Protein AF-A0A7R9YXQ3-F1 (afdb_monomer)

Foldseek 3Di:
DLVVVCVVVPPPFDKDKDFQDFDVVVPGDTDIWIATPVPRTPLLVCLLQVNDDQDPPDPGDGPCSVSSVVS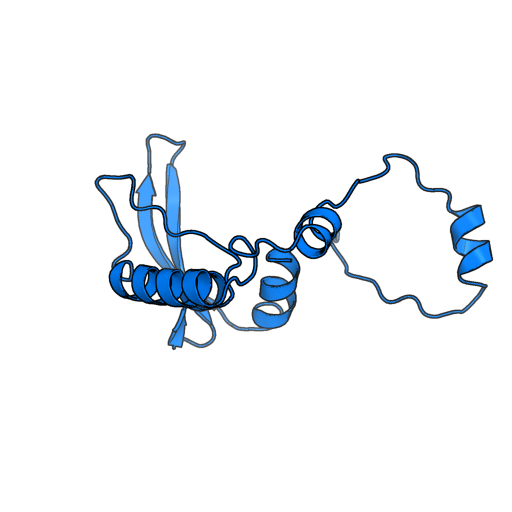NVNCLVVCGDVNPPDPVSVVVVDDDDDPDDDPVVVCVVQDPPHDDDDDDPDDD

pLDDT: mean 78.73, std 8.7, range [44.72, 88.75]

Secondary structure (DSSP, 8-state):
-HHHHHHHHHTTS-EEEEEEEEEGGGTSEEEEEEEETTTEEHHHHHHHTTS------SS---TTHHHHHHHHHHHHHTT-GGG---HHHHHHH-----S---HHHHHHHH-TT-----------

Mean predicted aligned error: 10.24 Å

Organism: NCBI:txid1486919

Nearest PDB structures (foldseek):
  4qmg-assembly1_A  TM=8.282E-01  e=3.521E-06  Homo sapiens
  9c11-assembly1_A  TM=8.367E-01  e=1.315E-03  Staphylococcus aureus
  5c6a-assembly1_A  TM=8.325E-01  e=6.356E-03  Staphylococcus aureus
  4rkb-assembly1_A  TM=8.323E-01  e=8.710E-03  Staphylococcus aureus
  5ekl-assembly1_A  TM=8.252E-01  e=1.121E-02  Staphylococcus aureus

Radius of gyration: 19.03 Å; Cα contacts (8 Å, |Δi|>4): 123; chains: 1; bounding box: 37×31×53 Å

Sequence (124 aa):
GNREFLRKKCIGQTAVFKIDYVVEAIGNREFGSVFLGDKDNVALAVVAAGWAKVRVSGSQQSPYIDDLKKAEEAATAAGRGVWTKDEAAIASAVREGSDYFDASAFLASVGKGASVPAVVEGCM

InterPro domains:
  IPR016071 Staphylococcal nuclease (SNase-like), OB-fold [PF00565] (3-84)
  IPR035437 SNase-like, OB-fold superfamily [G3DSA:2.40.50.90] (2-96)
  IPR035437 SNase-like, OB-fold superfamily [SSF50199] (3-86)

Solvent-accessible surface area (backbone atoms only — not comparable to full-atom values): 7861 Å² total; per-residue (Å²): 107,57,69,58,55,48,50,72,68,48,64,96,53,63,70,44,74,44,80,68,51,68,43,60,95,74,73,60,44,74,40,60,52,43,20,43,77,82,70,46,47,49,64,47,56,39,18,43,57,10,59,48,81,88,80,83,85,63,98,72,77,60,95,57,51,69,62,38,49,56,27,36,52,54,10,48,77,67,34,26,62,82,45,44,85,50,66,67,64,55,56,71,66,59,78,83,80,68,95,70,80,64,68,66,63,49,47,67,73,61,43,90,91,57,89,77,96,81,81,90,87,79,86,134

Structure (mmCIF, N/CA/C/O backbone):
data_AF-A0A7R9YXQ3-F1
#
_entry.id   AF-A0A7R9YXQ3-F1
#
loop_
_atom_site.group_PDB
_atom_site.id
_atom_site.type_symbol
_atom_site.label_atom_id
_atom_site.label_alt_id
_atom_site.label_comp_id
_atom_site.label_asym_id
_atom_site.label_entity_id
_atom_site.label_seq_id
_atom_site.pdbx_PDB_ins_code
_atom_site.Cartn_x
_atom_site.Cartn_y
_atom_site.Cartn_z
_atom_site.occupancy
_atom_site.B_iso_or_equiv
_atom_site.auth_seq_id
_atom_site.auth_comp_id
_atom_site.auth_asym_id
_atom_site.auth_atom_id
_atom_site.pdbx_PDB_model_num
ATOM 1 N N . GLY A 1 1 ? 6.508 -0.575 -6.915 1.00 64.81 1 GLY A N 1
ATOM 2 C CA . GLY A 1 1 ? 5.854 0.675 -6.475 1.00 64.81 1 GLY A CA 1
ATOM 3 C C . GLY A 1 1 ? 4.410 0.411 -6.087 1.00 64.81 1 GLY A C 1
ATOM 4 O O . GLY A 1 1 ? 3.821 -0.528 -6.617 1.00 64.81 1 GLY A O 1
ATOM 5 N N . ASN A 1 2 ? 3.836 1.228 -5.196 1.00 71.81 2 ASN A N 1
ATOM 6 C CA . ASN A 1 2 ? 2.476 1.046 -4.657 1.00 71.81 2 ASN A CA 1
ATOM 7 C C . ASN A 1 2 ? 1.388 0.943 -5.751 1.00 71.81 2 ASN A C 1
ATOM 9 O O . ASN A 1 2 ? 0.539 0.056 -5.693 1.00 71.81 2 ASN A O 1
ATOM 13 N N . ARG A 1 3 ? 1.467 1.782 -6.795 1.00 76.19 3 ARG A N 1
ATOM 14 C CA . ARG A 1 3 ? 0.530 1.826 -7.926 1.00 76.19 3 ARG A CA 1
ATOM 15 C C . ARG A 1 3 ? 0.487 0.505 -8.674 1.00 76.19 3 ARG A C 1
ATOM 17 O O . ARG A 1 3 ? -0.579 0.016 -9.014 1.00 76.19 3 ARG A O 1
ATOM 24 N N . GLU A 1 4 ? 1.647 -0.094 -8.912 1.00 77.31 4 GLU A N 1
ATOM 25 C CA . GLU A 1 4 ? 1.739 -1.332 -9.678 1.00 77.31 4 GLU A CA 1
ATOM 26 C C . GLU A 1 4 ? 1.322 -2.560 -8.866 1.00 77.31 4 GLU A C 1
ATOM 28 O O . GLU A 1 4 ? 0.732 -3.486 -9.419 1.00 77.31 4 GLU A O 1
ATOM 33 N N . PHE A 1 5 ? 1.562 -2.541 -7.552 1.00 76.81 5 PHE A N 1
ATOM 34 C CA . PHE A 1 5 ? 1.037 -3.556 -6.642 1.00 76.81 5 PHE A CA 1
ATOM 35 C C . PHE A 1 5 ? -0.498 -3.569 -6.659 1.00 76.81 5 PHE A C 1
ATOM 37 O O . PHE A 1 5 ? -1.102 -4.619 -6.873 1.00 76.81 5 PHE A O 1
ATOM 44 N N . LEU A 1 6 ? -1.124 -2.394 -6.533 1.00 77.12 6 LEU A N 1
ATOM 45 C CA . LEU A 1 6 ? -2.578 -2.257 -6.634 1.00 77.12 6 LEU A CA 1
ATOM 46 C C . LEU A 1 6 ? -3.090 -2.600 -8.035 1.00 77.12 6 LEU A C 1
ATOM 48 O O . LEU A 1 6 ? -4.077 -3.314 -8.155 1.00 77.12 6 LEU A O 1
ATOM 52 N N . ARG A 1 7 ? -2.394 -2.177 -9.097 1.00 79.50 7 ARG A N 1
ATOM 53 C CA . ARG A 1 7 ? -2.758 -2.501 -10.484 1.00 79.50 7 ARG A CA 1
ATOM 54 C C . ARG A 1 7 ? -2.854 -4.009 -10.704 1.00 79.50 7 ARG A C 1
ATOM 56 O O . ARG A 1 7 ? -3.846 -4.485 -11.238 1.00 79.50 7 ARG A O 1
ATOM 63 N N . LYS A 1 8 ? -1.836 -4.763 -10.278 1.00 79.19 8 LYS A N 1
ATOM 64 C CA . LYS A 1 8 ? -1.799 -6.225 -10.441 1.00 79.19 8 LYS A CA 1
ATOM 65 C C . LYS A 1 8 ? -2.838 -6.940 -9.579 1.00 79.19 8 LYS A C 1
ATOM 67 O O . LYS A 1 8 ? -3.300 -8.004 -9.970 1.00 79.19 8 LYS A O 1
ATOM 72 N N . LYS A 1 9 ? -3.172 -6.386 -8.411 1.00 75.12 9 LYS A N 1
ATOM 73 C CA . LYS A 1 9 ? -4.059 -7.042 -7.445 1.00 75.12 9 LYS A CA 1
ATOM 74 C C . LYS A 1 9 ? -5.540 -6.708 -7.654 1.00 75.12 9 LYS A C 1
ATOM 76 O O . LYS A 1 9 ? -6.375 -7.585 -7.456 1.00 75.12 9 LYS A O 1
ATOM 81 N N . CYS A 1 10 ? -5.853 -5.474 -8.048 1.00 78.25 10 CYS A N 1
ATOM 82 C CA . CYS A 1 10 ? -7.219 -4.950 -8.091 1.00 78.25 10 CYS A CA 1
ATOM 83 C C . CYS A 1 10 ? -7.825 -4.889 -9.502 1.00 78.25 10 CYS A C 1
ATOM 85 O O . CYS A 1 10 ? -9.046 -4.922 -9.621 1.00 78.25 10 CYS A O 1
ATOM 87 N N . ILE A 1 11 ? -7.027 -4.783 -10.576 1.00 82.25 11 ILE A N 1
ATOM 88 C CA . ILE A 1 11 ? -7.601 -4.724 -11.931 1.00 82.25 11 ILE A CA 1
ATOM 89 C C . ILE A 1 11 ? -8.259 -6.060 -12.275 1.00 82.25 11 ILE A C 1
ATOM 91 O O . ILE A 1 11 ? -7.636 -7.113 -12.167 1.00 82.25 11 ILE A O 1
ATOM 95 N N . GLY A 1 12 ? -9.516 -5.992 -12.719 1.00 79.25 12 GLY A N 1
ATOM 96 C CA . GLY A 1 12 ? -10.315 -7.159 -13.094 1.00 79.25 12 GLY A CA 1
ATOM 97 C C . GLY A 1 12 ? -10.958 -7.893 -11.915 1.00 79.25 12 GLY A C 1
ATOM 98 O O . GLY A 1 12 ? -11.580 -8.927 -12.134 1.00 79.25 12 GLY A O 1
ATOM 99 N N . GLN A 1 13 ? -10.831 -7.378 -10.687 1.00 80.50 13 GLN A N 1
ATOM 100 C CA . GLN A 1 13 ? -11.432 -7.975 -9.494 1.00 80.50 13 GLN A CA 1
ATOM 101 C C . GLN A 1 13 ? -12.629 -7.165 -8.996 1.00 80.50 13 GLN A C 1
ATOM 103 O O . GLN A 1 13 ? -12.610 -5.934 -9.010 1.00 80.50 13 GLN A O 1
ATOM 108 N N . THR A 1 14 ? -13.654 -7.861 -8.506 1.00 81.69 14 THR A N 1
ATOM 109 C CA . THR A 1 14 ? -14.795 -7.226 -7.839 1.00 81.69 14 THR A CA 1
ATOM 110 C C . THR A 1 14 ? -14.357 -6.685 -6.481 1.00 81.69 14 THR A C 1
ATOM 112 O O . THR A 1 14 ? -13.844 -7.429 -5.639 1.00 81.69 14 THR A O 1
ATOM 115 N N . ALA A 1 15 ? -14.572 -5.387 -6.273 1.00 84.06 15 ALA A N 1
ATOM 116 C CA . ALA A 1 15 ? -14.288 -4.707 -5.021 1.00 84.06 15 ALA A CA 1
ATOM 117 C C . ALA A 1 15 ? -15.589 -4.279 -4.334 1.00 84.06 15 ALA A C 1
ATOM 119 O O . ALA A 1 15 ? -16.492 -3.740 -4.972 1.00 84.06 15 ALA A O 1
ATOM 120 N N . VAL A 1 16 ? -15.647 -4.483 -3.023 1.00 86.12 16 VAL A N 1
ATOM 121 C CA . VAL A 1 16 ? -16.689 -3.976 -2.131 1.00 86.12 16 VAL A CA 1
ATOM 122 C C . VAL A 1 16 ? -16.052 -2.921 -1.247 1.00 86.12 16 VAL A C 1
ATOM 124 O O . VAL A 1 16 ? -14.972 -3.134 -0.702 1.00 86.12 16 VAL A O 1
ATOM 127 N N . PHE A 1 17 ? -16.692 -1.770 -1.100 1.00 85.69 17 PHE A N 1
ATOM 128 C CA . PHE A 1 17 ? -16.181 -0.699 -0.256 1.00 85.69 17 PHE A CA 1
ATOM 129 C C . PHE A 1 17 ? -17.222 -0.274 0.767 1.00 85.69 17 PHE A C 1
ATOM 131 O O . PHE A 1 17 ? -18.428 -0.386 0.549 1.00 85.69 17 PHE A O 1
ATOM 138 N N . LYS A 1 18 ? -16.734 0.225 1.896 1.00 84.81 18 LYS A N 1
ATOM 139 C CA . LYS A 1 18 ? -17.546 0.800 2.959 1.00 84.81 18 LYS A CA 1
ATOM 140 C C . LYS A 1 18 ? -16.949 2.137 3.356 1.00 84.81 18 LYS A C 1
ATOM 142 O O . LYS A 1 18 ? -15.757 2.210 3.638 1.00 84.81 18 LYS A O 1
ATOM 147 N N . ILE A 1 19 ? -17.780 3.171 3.399 1.00 85.38 19 ILE A N 1
ATOM 148 C CA . ILE A 1 19 ? -17.384 4.476 3.928 1.00 85.38 19 ILE A CA 1
ATOM 149 C C . ILE A 1 19 ? -17.331 4.357 5.452 1.00 85.38 19 ILE A C 1
ATOM 151 O O . ILE A 1 19 ? -18.319 3.981 6.085 1.00 85.38 19 ILE A O 1
ATOM 155 N N . ASP A 1 20 ? -16.162 4.633 6.020 1.00 81.56 20 ASP A N 1
ATOM 156 C CA . ASP A 1 20 ? -15.926 4.607 7.461 1.00 81.56 20 ASP A CA 1
ATOM 157 C C . ASP A 1 20 ? -16.246 5.976 8.070 1.00 81.56 20 ASP A C 1
ATOM 159 O O . ASP A 1 20 ? -16.891 6.051 9.113 1.00 81.56 20 ASP A O 1
ATOM 163 N N . TYR A 1 21 ? -15.818 7.061 7.415 1.00 80.19 21 TYR A N 1
ATOM 164 C CA . TYR A 1 21 ? -16.109 8.425 7.845 1.00 80.19 21 TYR A CA 1
ATOM 165 C C . TYR A 1 21 ? -15.888 9.454 6.730 1.00 80.19 21 TYR A C 1
ATOM 167 O O . TYR A 1 21 ? -15.171 9.212 5.758 1.00 80.19 21 TYR A O 1
ATOM 175 N N . VAL A 1 22 ? -16.486 10.634 6.889 1.00 80.56 22 VAL A N 1
ATOM 176 C CA . VAL A 1 22 ? -16.341 11.763 5.963 1.00 80.56 22 VAL A CA 1
ATOM 177 C C . VAL A 1 22 ? -15.668 12.909 6.697 1.00 80.56 22 VAL A C 1
ATOM 179 O O . VAL A 1 22 ? -16.079 13.289 7.791 1.00 80.56 22 VAL A O 1
ATOM 182 N N . VAL A 1 23 ? -14.622 13.468 6.093 1.00 79.19 23 VAL A N 1
ATOM 183 C CA . VAL A 1 23 ? -13.930 14.635 6.644 1.00 79.19 23 VAL A CA 1
ATOM 184 C C . VAL A 1 23 ? -14.378 15.871 5.878 1.00 79.19 23 VAL A C 1
ATOM 186 O O . VAL A 1 23 ? -13.831 16.209 4.825 1.00 79.19 23 VAL A O 1
ATOM 189 N N . GLU A 1 24 ? -15.371 16.565 6.430 1.00 78.19 24 GLU A N 1
ATOM 190 C CA . GLU A 1 24 ? -15.929 17.785 5.831 1.00 78.19 24 GLU A CA 1
ATOM 191 C C . GLU A 1 24 ? -14.891 18.913 5.754 1.00 78.19 24 GLU A C 1
ATOM 193 O O . GLU A 1 24 ? -14.802 19.624 4.754 1.00 78.19 24 GLU A O 1
ATOM 198 N N . ALA A 1 25 ? -14.008 18.996 6.756 1.00 75.94 25 ALA A N 1
ATOM 199 C CA . ALA A 1 25 ? -12.958 20.010 6.864 1.00 75.94 25 ALA A CA 1
ATOM 200 C C . ALA A 1 25 ? -11.941 20.021 5.702 1.00 75.94 25 ALA A C 1
ATOM 202 O O . ALA A 1 25 ? -11.210 20.995 5.546 1.00 75.94 25 ALA A O 1
ATOM 203 N N . ILE A 1 26 ? -11.877 18.962 4.885 1.00 75.75 26 ILE A N 1
ATOM 204 C CA . ILE A 1 26 ? -10.996 18.879 3.705 1.00 75.75 26 ILE A CA 1
ATOM 205 C C . ILE A 1 26 ? -11.778 18.748 2.391 1.00 75.75 26 ILE A C 1
ATOM 207 O O . ILE A 1 26 ? -11.275 18.183 1.418 1.00 75.75 26 ILE A O 1
ATOM 211 N N . GLY A 1 27 ? -13.004 19.278 2.366 1.00 77.81 27 GLY A N 1
ATOM 212 C CA . GLY A 1 27 ? -13.858 19.298 1.181 1.00 77.81 27 GLY A CA 1
ATOM 213 C C . GLY A 1 27 ? -14.631 17.999 0.987 1.00 77.81 27 GLY A C 1
ATOM 214 O O . GLY A 1 27 ? -14.617 17.449 -0.109 1.00 77.81 27 GLY A O 1
ATOM 215 N N . ASN A 1 28 ? -15.271 17.501 2.052 1.00 78.94 28 ASN A N 1
ATOM 216 C CA . ASN A 1 28 ? -16.124 16.303 2.030 1.00 78.94 28 ASN A CA 1
ATOM 217 C C . ASN A 1 28 ? -15.437 15.063 1.447 1.00 78.94 28 ASN A C 1
ATOM 219 O O . ASN A 1 28 ? -16.030 14.306 0.681 1.00 78.94 28 ASN A O 1
ATOM 223 N N . ARG A 1 29 ? -14.167 14.844 1.800 1.00 79.94 29 ARG A N 1
ATOM 224 C CA . ARG A 1 29 ? -13.477 13.622 1.380 1.00 79.94 29 ARG A CA 1
ATOM 225 C C . ARG A 1 29 ? -13.991 12.439 2.185 1.00 79.94 29 ARG A C 1
ATOM 227 O O . ARG A 1 29 ? -13.963 12.458 3.417 1.00 79.94 29 ARG A O 1
ATOM 234 N N . GLU A 1 30 ? -14.412 11.411 1.467 1.00 83.00 30 GLU A N 1
ATOM 235 C CA . GLU A 1 30 ? -14.877 10.146 2.019 1.00 83.00 30 GLU A CA 1
ATOM 236 C C . GLU A 1 30 ? -13.677 9.224 2.251 1.00 83.00 30 GLU A C 1
ATOM 238 O O . GLU A 1 30 ? -12.867 8.983 1.352 1.00 83.00 30 GLU A O 1
ATOM 243 N N . PHE A 1 31 ? -13.552 8.712 3.472 1.00 82.44 31 PHE A N 1
ATOM 244 C CA . PHE A 1 31 ? -12.569 7.700 3.832 1.00 82.44 31 PHE A CA 1
ATOM 245 C C . PHE A 1 31 ? -13.294 6.400 4.116 1.00 82.44 31 PHE A C 1
ATOM 247 O O . PHE A 1 31 ? -14.309 6.367 4.812 1.00 82.44 31 PHE A O 1
ATOM 254 N N . GLY A 1 32 ? -12.764 5.316 3.570 1.00 84.31 32 GLY A N 1
ATOM 255 C CA . GLY A 1 32 ? -13.411 4.025 3.651 1.00 84.31 32 GLY A CA 1
ATOM 256 C C . GLY A 1 32 ? -12.454 2.864 3.495 1.00 84.31 32 GLY A C 1
ATOM 257 O O . GLY A 1 32 ? -11.310 3.009 3.057 1.00 84.31 32 GLY A O 1
ATOM 258 N N . SER A 1 33 ? -12.970 1.698 3.848 1.00 84.56 33 SER A N 1
ATOM 259 C CA . SER A 1 33 ? -12.297 0.416 3.726 1.00 84.56 33 SER A CA 1
ATOM 260 C C . SER A 1 33 ? -12.719 -0.268 2.429 1.00 84.56 33 SER A C 1
ATOM 262 O O . SER A 1 33 ? -13.904 -0.305 2.096 1.00 84.56 33 SER A O 1
ATOM 264 N N . VAL A 1 34 ? -11.748 -0.812 1.693 1.00 86.69 34 VAL A N 1
ATOM 265 C CA . VAL A 1 34 ? -11.965 -1.508 0.416 1.00 86.69 34 VAL A CA 1
ATOM 266 C C . VAL A 1 34 ? -11.577 -2.974 0.566 1.00 86.69 34 VAL A C 1
ATOM 268 O O . VAL A 1 34 ? -10.478 -3.282 1.029 1.00 86.69 34 VAL A O 1
ATOM 271 N N . PHE A 1 35 ? -12.462 -3.863 0.131 1.00 85.81 35 PHE A N 1
ATOM 272 C CA . PHE A 1 35 ? -12.328 -5.312 0.182 1.00 85.81 35 PHE A CA 1
ATOM 273 C C . PHE A 1 35 ? -12.382 -5.896 -1.228 1.00 85.81 35 PHE A C 1
ATOM 275 O O . PHE A 1 35 ? -13.271 -5.564 -2.006 1.00 85.81 35 PHE A O 1
ATOM 282 N N . LEU A 1 36 ? -11.452 -6.785 -1.562 1.00 83.25 36 LEU A N 1
ATOM 283 C CA . LEU A 1 36 ? -11.519 -7.597 -2.778 1.00 83.25 36 LEU A CA 1
ATOM 284 C C . LEU A 1 36 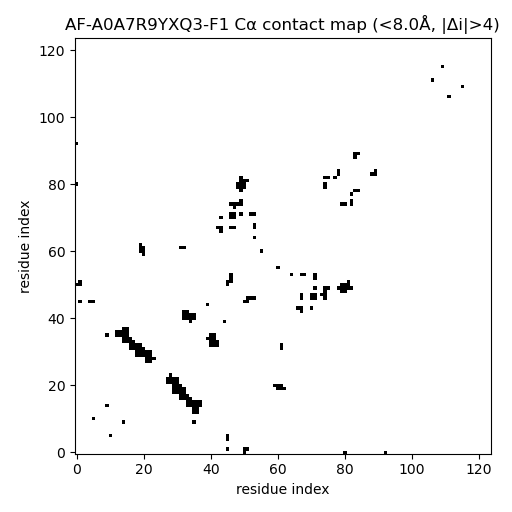? -12.244 -8.905 -2.460 1.00 83.25 36 LEU A C 1
ATOM 286 O O . LEU A 1 36 ? -11.933 -9.550 -1.456 1.00 83.25 36 LEU A O 1
ATOM 290 N N . GLY A 1 37 ? -13.219 -9.281 -3.294 1.00 76.50 37 GLY A N 1
ATOM 291 C CA . GLY A 1 37 ? -13.970 -10.534 -3.129 1.00 76.50 37 GLY A CA 1
ATOM 292 C C . GLY A 1 37 ? -14.594 -10.708 -1.736 1.00 76.50 37 GLY A C 1
ATOM 293 O O . GLY A 1 37 ? -14.560 -11.808 -1.186 1.00 76.50 37 GLY A O 1
ATOM 294 N N . ASP A 1 38 ? -15.077 -9.610 -1.143 1.00 69.56 38 ASP A N 1
ATOM 295 C CA . ASP A 1 38 ? -15.760 -9.536 0.161 1.00 69.56 38 ASP A CA 1
ATOM 296 C C . ASP A 1 38 ? -14.924 -9.864 1.414 1.00 69.56 38 ASP A C 1
ATOM 298 O O . ASP A 1 38 ? -15.423 -9.716 2.530 1.00 69.56 38 ASP A O 1
ATOM 302 N N . LYS A 1 39 ? -13.657 -10.282 1.281 1.00 73.94 39 LYS A N 1
ATOM 303 C CA . LYS A 1 39 ? 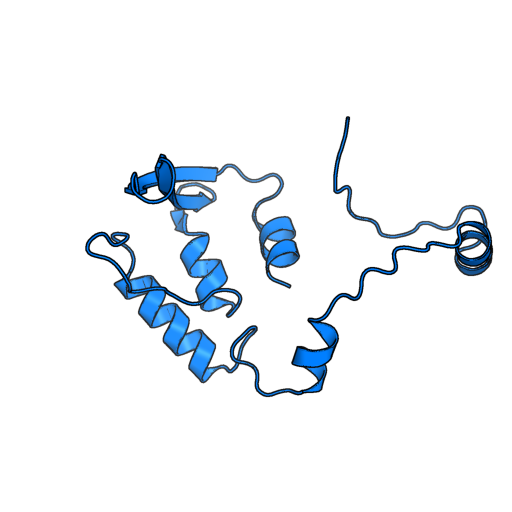-12.843 -10.731 2.433 1.00 73.94 39 LYS A CA 1
ATOM 304 C C . LYS A 1 39 ? -11.459 -10.097 2.527 1.00 73.94 39 LYS A C 1
ATOM 306 O O . LYS A 1 39 ? -10.953 -9.915 3.633 1.00 73.94 39 LYS A O 1
ATOM 311 N N . ASP A 1 40 ? -10.844 -9.733 1.406 1.00 81.62 40 ASP A N 1
ATOM 312 C CA . ASP A 1 40 ? -9.464 -9.248 1.393 1.00 81.62 40 ASP A CA 1
ATOM 313 C C . ASP A 1 40 ? -9.396 -7.726 1.522 1.00 81.62 40 ASP A C 1
ATOM 315 O O . ASP A 1 40 ? -9.579 -7.006 0.541 1.00 81.62 40 ASP A O 1
ATOM 319 N N . ASN A 1 41 ? -9.079 -7.217 2.717 1.00 84.31 41 ASN A N 1
ATOM 320 C CA . ASN A 1 41 ? -8.885 -5.781 2.917 1.00 84.31 41 ASN A CA 1
ATOM 321 C C . ASN A 1 41 ? -7.632 -5.285 2.168 1.00 84.31 41 ASN A C 1
ATOM 323 O O . ASN A 1 41 ? -6.492 -5.661 2.468 1.00 84.31 41 ASN A O 1
ATOM 327 N N . VAL A 1 42 ? -7.845 -4.395 1.199 1.00 85.56 42 VAL A N 1
ATOM 328 C CA . VAL A 1 42 ? -6.789 -3.825 0.357 1.00 85.56 42 VAL A CA 1
ATOM 329 C C . VAL A 1 42 ? -5.824 -2.981 1.182 1.00 85.56 42 VAL A C 1
ATOM 331 O O . VAL A 1 42 ? -4.615 -3.076 0.975 1.00 85.56 42 VAL A O 1
ATOM 334 N N . ALA A 1 43 ? -6.323 -2.196 2.142 1.00 84.69 43 ALA A N 1
ATOM 335 C CA . ALA A 1 43 ? -5.482 -1.348 2.984 1.00 84.69 43 ALA A CA 1
ATOM 336 C C . ALA A 1 43 ? -4.484 -2.191 3.789 1.00 84.69 43 ALA A C 1
ATOM 338 O O . ALA A 1 43 ? -3.294 -1.879 3.823 1.00 84.69 43 ALA A O 1
ATOM 339 N N . LEU A 1 44 ? -4.945 -3.316 4.341 1.00 85.69 44 LEU A N 1
ATOM 340 C CA . LEU A 1 44 ? -4.096 -4.245 5.082 1.00 85.69 44 LEU A CA 1
ATOM 341 C C . LEU A 1 44 ? -3.025 -4.868 4.185 1.00 85.69 44 LEU A C 1
ATOM 343 O O . LEU A 1 44 ? -1.854 -4.894 4.557 1.00 85.69 44 LEU A O 1
ATOM 347 N N . ALA A 1 45 ? -3.387 -5.292 2.972 1.00 85.00 45 ALA A N 1
ATOM 348 C CA . ALA A 1 45 ? -2.424 -5.836 2.018 1.00 85.00 45 ALA A CA 1
ATOM 349 C C . ALA A 1 45 ? -1.349 -4.813 1.604 1.00 85.00 45 ALA A C 1
ATOM 351 O O . ALA A 1 45 ? -0.183 -5.171 1.441 1.00 85.00 45 ALA A O 1
ATOM 352 N N . VAL A 1 46 ? -1.728 -3.545 1.430 1.00 85.12 46 VAL A N 1
ATOM 353 C CA . VAL A 1 46 ? -0.804 -2.462 1.060 1.00 85.12 46 VAL A CA 1
ATOM 354 C C . VAL A 1 46 ? 0.150 -2.138 2.212 1.00 85.12 46 VAL A C 1
ATOM 356 O O . VAL A 1 46 ? 1.353 -2.000 1.982 1.00 85.12 46 VAL A O 1
ATOM 359 N N . VAL A 1 47 ? -0.362 -2.046 3.441 1.00 85.81 47 VAL A N 1
ATOM 360 C CA . VAL A 1 47 ? 0.447 -1.766 4.638 1.00 85.81 47 VAL A CA 1
ATOM 361 C C . VAL A 1 47 ? 1.385 -2.932 4.950 1.00 85.81 47 VAL A C 1
ATOM 363 O O . VAL A 1 47 ? 2.579 -2.709 5.130 1.00 85.81 47 VAL A O 1
ATOM 366 N N . ALA A 1 48 ? 0.901 -4.178 4.905 1.00 84.25 48 ALA A N 1
ATOM 367 C CA . ALA A 1 48 ? 1.722 -5.373 5.128 1.00 84.25 48 ALA A CA 1
ATOM 368 C C . ALA A 1 48 ? 2.863 -5.512 4.104 1.00 84.25 48 ALA A C 1
ATOM 370 O O . ALA A 1 48 ? 3.956 -5.988 4.420 1.00 84.25 48 ALA A O 1
ATOM 371 N N . ALA A 1 49 ? 2.627 -5.068 2.867 1.00 82.00 49 ALA A N 1
ATOM 372 C CA . ALA A 1 49 ? 3.643 -5.014 1.822 1.00 82.00 49 ALA A CA 1
ATOM 373 C C . ALA A 1 49 ? 4.603 -3.810 1.956 1.00 82.00 49 ALA A C 1
ATOM 375 O O . ALA A 1 49 ? 5.534 -3.685 1.162 1.00 82.00 49 ALA A O 1
ATOM 376 N N . GLY A 1 50 ? 4.405 -2.936 2.950 1.00 81.88 50 GLY A N 1
ATOM 377 C CA . GLY A 1 50 ? 5.247 -1.767 3.212 1.00 81.88 50 GLY A CA 1
ATOM 378 C C . GLY A 1 50 ? 5.041 -0.619 2.224 1.00 81.88 50 GLY A C 1
ATOM 379 O O . GLY A 1 50 ? 5.910 0.234 2.078 1.00 81.88 50 GLY A O 1
ATOM 380 N N . TRP A 1 51 ? 3.916 -0.588 1.506 1.00 81.12 51 TRP A N 1
ATOM 381 C CA . TRP A 1 51 ? 3.630 0.452 0.510 1.00 81.12 51 TRP A CA 1
ATOM 382 C C . TRP A 1 51 ? 2.878 1.661 1.081 1.00 81.12 51 TRP A C 1
ATOM 384 O O . TRP A 1 51 ? 2.763 2.674 0.392 1.00 81.12 51 TRP A O 1
ATOM 394 N N . ALA A 1 52 ? 2.367 1.569 2.312 1.00 83.31 52 ALA A N 1
ATOM 395 C CA . ALA A 1 52 ? 1.661 2.646 2.999 1.00 83.31 52 ALA A CA 1
ATOM 396 C C . ALA A 1 52 ? 2.020 2.691 4.490 1.00 83.31 52 ALA A C 1
ATOM 398 O O . ALA A 1 52 ? 2.411 1.679 5.069 1.00 83.31 52 ALA A O 1
ATOM 399 N N . LYS A 1 53 ? 1.859 3.878 5.086 1.00 81.88 53 LYS A N 1
ATOM 400 C CA . LYS A 1 53 ? 1.998 4.128 6.527 1.00 81.88 53 LYS A CA 1
ATOM 401 C C . LYS A 1 53 ? 0.627 4.379 7.138 1.00 81.88 53 LYS A C 1
ATOM 403 O O . LYS A 1 53 ? -0.205 5.045 6.513 1.00 81.88 53 LYS A O 1
ATOM 408 N N . VAL A 1 54 ? 0.399 3.887 8.347 1.00 82.75 54 VAL A N 1
ATOM 409 C CA . VAL A 1 54 ? -0.865 4.065 9.060 1.00 82.75 54 VAL A CA 1
ATOM 410 C C . VAL A 1 54 ? -0.851 5.434 9.726 1.00 82.75 54 VAL A C 1
ATOM 412 O O . VAL A 1 54 ? 0.001 5.747 10.553 1.00 82.75 54 VAL A O 1
ATOM 415 N N . ARG A 1 55 ? -1.801 6.297 9.357 1.00 76.00 55 ARG A N 1
ATOM 416 C CA . ARG A 1 55 ? -1.978 7.586 10.032 1.00 76.00 55 ARG A CA 1
ATOM 417 C C . ARG A 1 55 ? -2.979 7.439 11.167 1.00 76.00 55 ARG A C 1
ATOM 419 O O . ARG A 1 55 ? -4.123 7.066 10.945 1.00 76.00 55 ARG A O 1
ATOM 426 N N . VAL A 1 56 ? -2.542 7.798 12.371 1.00 67.19 56 VAL A N 1
ATOM 427 C CA . VAL A 1 56 ? -3.357 7.789 13.600 1.00 67.19 56 VAL A CA 1
ATOM 428 C C . VAL A 1 56 ? -3.822 9.212 13.971 1.00 67.19 56 VAL A C 1
ATOM 430 O O . VAL A 1 56 ? -4.356 9.442 15.047 1.00 67.19 56 VAL A O 1
ATOM 433 N N . SER A 1 57 ? -3.614 10.201 13.096 1.00 55.44 57 SER A N 1
ATOM 434 C CA . SER A 1 57 ? -3.969 11.597 13.376 1.00 55.44 57 SER A CA 1
ATOM 435 C C . SER A 1 57 ? -5.429 11.881 13.028 1.00 55.44 57 SER A C 1
ATOM 437 O O . SER A 1 57 ? -5.764 12.042 11.858 1.00 55.44 57 SER A O 1
ATOM 439 N N . GLY A 1 58 ? -6.279 11.978 14.050 1.00 60.12 58 GLY A N 1
ATOM 440 C CA . GLY A 1 58 ? -7.668 12.419 13.927 1.00 60.12 58 GLY A CA 1
ATOM 441 C C . GLY A 1 58 ? -8.568 11.841 15.018 1.00 60.12 58 GLY A C 1
ATOM 442 O O . GLY A 1 58 ? -8.261 10.805 15.596 1.00 60.12 58 GLY A O 1
ATOM 443 N N . SER A 1 59 ? -9.691 12.515 15.282 1.00 59.66 59 SER A N 1
ATOM 444 C CA . SER A 1 59 ? -10.756 12.029 16.181 1.00 59.66 59 SER A CA 1
ATOM 445 C C . SER A 1 59 ? -11.525 10.834 15.587 1.00 59.66 59 SER A C 1
ATOM 447 O O . SER A 1 59 ? -12.173 10.080 16.305 1.00 59.66 59 SER A O 1
ATOM 449 N N . GLN A 1 60 ? -11.439 10.637 14.265 1.00 65.38 60 GLN A N 1
ATOM 450 C CA . GLN A 1 60 ? -12.137 9.577 13.541 1.00 65.38 60 GLN A CA 1
ATOM 451 C C . GLN A 1 60 ? -11.134 8.618 12.905 1.00 65.38 60 GLN A C 1
ATOM 453 O O . GLN A 1 60 ? -10.173 9.042 12.259 1.00 65.38 60 GLN A O 1
ATOM 458 N N . GLN A 1 61 ? -11.346 7.325 13.139 1.00 70.00 61 GLN A N 1
ATOM 4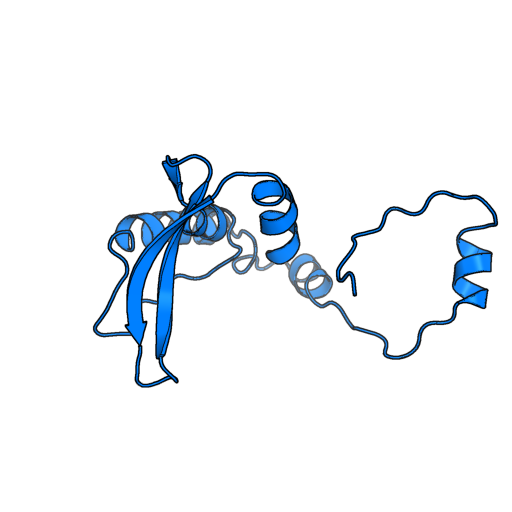59 C CA . GLN A 1 61 ? -10.435 6.250 12.768 1.00 70.00 61 GLN A CA 1
ATOM 460 C C . GLN A 1 61 ? -11.209 5.114 12.106 1.00 70.00 61 GLN A C 1
ATOM 462 O O . GLN A 1 61 ? -12.366 4.862 12.440 1.00 70.00 61 GLN A O 1
ATOM 467 N N . SER A 1 62 ? -10.555 4.413 11.179 1.00 73.25 62 SER A N 1
ATOM 468 C CA . SER A 1 62 ? -11.121 3.196 10.595 1.00 73.25 62 SER A CA 1
ATOM 469 C C . SER A 1 62 ? -11.217 2.096 11.666 1.00 73.25 62 SER A C 1
ATOM 471 O O . SER A 1 62 ? -10.296 1.964 12.479 1.00 73.25 62 SER A O 1
ATOM 473 N N . PRO A 1 63 ? -12.275 1.265 11.662 1.00 78.44 63 PRO A N 1
ATOM 474 C CA . PRO A 1 63 ? -12.440 0.167 12.618 1.00 78.44 63 PRO A CA 1
ATOM 475 C C . PRO A 1 63 ? -11.348 -0.914 12.526 1.00 78.44 63 PRO A C 1
ATOM 477 O O . PRO A 1 63 ? -11.229 -1.729 13.432 1.00 78.44 63 PRO A O 1
ATOM 480 N N . TYR A 1 64 ? -10.535 -0.918 11.465 1.00 81.75 64 TYR A N 1
ATOM 481 C CA . TYR A 1 64 ? -9.455 -1.890 11.247 1.00 81.75 64 TYR A CA 1
ATOM 482 C C . TYR A 1 64 ? -8.071 -1.385 11.690 1.00 81.75 64 TYR A C 1
ATOM 484 O O . TYR A 1 64 ? -7.050 -1.957 11.310 1.00 81.75 64 TYR A O 1
ATOM 492 N N . ILE A 1 65 ? -7.999 -0.288 12.453 1.00 82.06 65 ILE A N 1
ATOM 493 C CA . ILE A 1 65 ? -6.726 0.383 12.751 1.00 82.06 65 ILE A CA 1
ATOM 494 C C . ILE A 1 65 ? -5.731 -0.492 13.523 1.00 82.06 65 ILE A C 1
ATOM 496 O O . ILE A 1 65 ? -4.530 -0.392 13.282 1.00 82.06 65 ILE A O 1
ATOM 500 N N . ASP A 1 66 ? -6.204 -1.370 14.408 1.00 85.12 66 ASP A N 1
ATOM 501 C CA . ASP A 1 66 ? -5.335 -2.274 15.168 1.00 85.12 66 ASP A CA 1
ATOM 502 C C . ASP A 1 66 ? -4.656 -3.313 14.269 1.00 85.12 66 ASP A C 1
ATOM 504 O O . ASP A 1 66 ? -3.455 -3.558 14.397 1.00 85.12 66 ASP A O 1
ATOM 508 N N . ASP A 1 67 ? -5.390 -3.876 13.308 1.00 85.50 67 ASP A N 1
ATOM 509 C CA . ASP A 1 67 ? -4.826 -4.813 12.333 1.00 85.50 67 ASP A CA 1
ATOM 510 C C . ASP A 1 67 ? -3.858 -4.112 11.375 1.00 85.50 67 ASP A C 1
ATOM 512 O O . ASP A 1 67 ? -2.802 -4.653 11.040 1.00 85.50 67 ASP A O 1
ATOM 516 N N . LEU A 1 68 ? -4.173 -2.873 10.982 1.00 84.81 68 LEU A N 1
ATOM 517 C CA . LEU A 1 68 ? -3.280 -2.051 10.168 1.00 84.81 68 LEU A CA 1
ATOM 518 C C . LEU A 1 68 ? -1.968 -1.744 10.901 1.00 84.81 68 LEU A C 1
ATOM 520 O O . LEU A 1 68 ? -0.905 -1.850 10.294 1.00 84.81 68 LEU A O 1
ATOM 524 N N . LYS A 1 69 ? -2.012 -1.419 12.199 1.00 86.44 69 LYS A N 1
ATOM 525 C CA . LYS A 1 69 ? -0.805 -1.179 13.010 1.00 86.44 69 LYS A CA 1
ATOM 526 C C . LYS A 1 69 ? 0.072 -2.422 13.114 1.00 86.44 69 LYS A C 1
ATOM 528 O O . LYS A 1 69 ? 1.271 -2.333 12.878 1.00 86.44 69 LYS A O 1
ATOM 533 N N . LYS A 1 70 ? -0.520 -3.591 13.379 1.00 88.69 70 LYS A N 1
ATOM 534 C CA . LYS A 1 70 ? 0.229 -4.860 13.408 1.00 88.69 70 LYS A CA 1
ATOM 535 C C . LYS A 1 70 ? 0.913 -5.144 12.070 1.00 88.69 70 LYS A C 1
ATOM 537 O O . LYS A 1 70 ? 2.070 -5.562 12.030 1.00 88.69 70 LYS A O 1
ATOM 542 N N . ALA A 1 71 ? 0.208 -4.906 10.963 1.00 87.25 71 ALA A N 1
ATOM 543 C CA . ALA A 1 71 ? 0.770 -5.055 9.626 1.00 87.25 71 ALA A CA 1
ATOM 544 C C . ALA A 1 71 ? 1.911 -4.055 9.362 1.00 87.25 71 ALA A C 1
ATOM 546 O O . ALA A 1 71 ? 2.909 -4.415 8.737 1.00 87.25 71 ALA A O 1
ATOM 547 N N . GLU A 1 72 ? 1.786 -2.820 9.852 1.00 87.44 72 GLU A N 1
ATOM 548 C CA . GLU A 1 72 ? 2.816 -1.786 9.740 1.00 87.44 72 GLU A CA 1
ATOM 549 C C . GLU A 1 72 ? 4.072 -2.145 10.537 1.00 87.44 72 GLU A C 1
ATOM 551 O O . GLU A 1 72 ? 5.176 -2.039 10.004 1.00 87.44 72 GLU A O 1
ATOM 556 N N . GLU A 1 73 ? 3.925 -2.624 11.773 1.00 87.75 73 GLU A N 1
ATOM 557 C CA . GLU A 1 73 ? 5.046 -3.087 12.596 1.00 87.75 73 GLU A CA 1
ATOM 558 C C . GLU A 1 73 ? 5.788 -4.241 11.916 1.00 87.75 73 GLU A C 1
ATOM 560 O O . GLU A 1 73 ? 7.016 -4.218 11.817 1.00 87.75 73 GLU A O 1
ATOM 565 N N . ALA A 1 74 ? 5.054 -5.208 11.357 1.00 87.44 74 ALA A N 1
ATOM 566 C CA . ALA A 1 74 ? 5.644 -6.315 10.610 1.00 87.44 74 ALA A CA 1
ATOM 567 C C . ALA A 1 74 ? 6.386 -5.841 9.345 1.00 87.44 74 ALA A C 1
ATOM 569 O O . ALA A 1 74 ? 7.475 -6.332 9.038 1.00 87.44 74 ALA A O 1
ATOM 570 N N . ALA A 1 75 ? 5.825 -4.879 8.607 1.00 86.31 75 ALA A N 1
ATOM 571 C CA . ALA A 1 75 ? 6.464 -4.306 7.423 1.00 86.31 75 ALA A CA 1
ATOM 572 C C . ALA A 1 75 ? 7.708 -3.475 7.776 1.00 86.31 75 ALA A C 1
ATOM 574 O O . ALA A 1 75 ? 8.703 -3.525 7.048 1.00 86.31 75 ALA A O 1
ATOM 575 N N . THR A 1 76 ? 7.661 -2.762 8.903 1.00 86.44 76 THR A N 1
ATOM 576 C CA . THR A 1 76 ? 8.765 -1.956 9.436 1.00 86.44 76 THR A CA 1
ATOM 577 C C . THR A 1 76 ? 9.912 -2.847 9.896 1.00 86.44 76 THR A C 1
ATOM 579 O O . THR A 1 76 ? 11.053 -2.628 9.496 1.00 86.44 76 THR A O 1
ATOM 582 N N . ALA A 1 77 ? 9.615 -3.901 10.664 1.00 86.50 77 ALA A N 1
ATOM 583 C CA . ALA A 1 77 ? 10.604 -4.881 11.109 1.00 86.50 77 ALA A CA 1
ATOM 584 C C . ALA A 1 77 ? 11.266 -5.612 9.930 1.00 86.50 77 ALA A C 1
ATOM 586 O O . ALA A 1 77 ? 12.460 -5.894 9.964 1.00 86.50 77 ALA A O 1
ATOM 587 N N . ALA A 1 78 ? 10.506 -5.878 8.864 1.00 84.19 78 ALA A N 1
ATOM 588 C CA . ALA A 1 78 ? 11.019 -6.490 7.642 1.00 84.19 78 ALA A CA 1
ATOM 589 C C . ALA A 1 78 ? 11.695 -5.496 6.673 1.00 84.19 78 ALA A C 1
ATOM 591 O O . ALA A 1 78 ? 12.161 -5.925 5.618 1.00 84.19 78 ALA A O 1
ATOM 592 N N . GLY A 1 79 ? 11.717 -4.191 6.979 1.00 82.38 79 GLY A N 1
ATOM 593 C CA . GLY A 1 79 ? 12.336 -3.162 6.137 1.00 82.38 79 GLY A CA 1
ATOM 594 C C . GLY A 1 79 ? 11.748 -3.069 4.724 1.00 82.38 79 GLY A C 1
ATOM 595 O O . GLY A 1 79 ? 12.472 -2.804 3.768 1.00 82.38 79 GLY A O 1
ATOM 596 N N . ARG A 1 80 ? 10.447 -3.341 4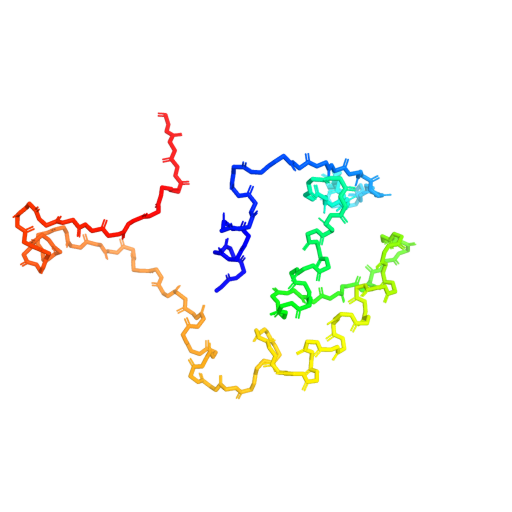.553 1.00 80.00 80 ARG A N 1
ATOM 597 C CA . ARG A 1 80 ? 9.814 -3.423 3.225 1.00 80.00 80 ARG A CA 1
ATOM 598 C C . ARG A 1 80 ? 9.336 -2.065 2.720 1.00 80.00 80 ARG A C 1
ATOM 600 O O . ARG A 1 80 ? 8.795 -1.264 3.479 1.00 80.00 80 ARG A O 1
ATOM 607 N N . GLY A 1 81 ? 9.451 -1.847 1.410 1.00 80.56 81 GLY A N 1
ATOM 608 C CA . GLY A 1 81 ? 8.885 -0.680 0.729 1.00 80.56 81 GLY A CA 1
ATOM 609 C C . GLY A 1 81 ? 9.396 0.634 1.318 1.00 80.56 81 GLY A C 1
ATOM 610 O O . GLY A 1 81 ? 10.594 0.887 1.292 1.00 80.56 81 GLY A O 1
ATOM 611 N N . VAL A 1 82 ? 8.503 1.454 1.877 1.00 79.56 82 VAL A N 1
ATOM 612 C CA . VAL A 1 82 ? 8.841 2.762 2.478 1.00 79.56 82 VAL A CA 1
ATOM 613 C C . VAL A 1 82 ? 9.699 2.667 3.745 1.00 79.56 82 VAL A C 1
ATOM 615 O O . VAL A 1 82 ? 10.166 3.692 4.236 1.00 79.56 82 VAL A O 1
ATOM 618 N N . TRP A 1 83 ? 9.868 1.462 4.294 1.00 83.75 83 TRP A N 1
ATOM 619 C CA . TRP A 1 83 ? 10.681 1.185 5.479 1.00 83.75 83 TRP A CA 1
ATOM 620 C C . TRP A 1 83 ? 12.082 0.669 5.139 1.00 83.75 83 TRP A C 1
ATOM 622 O O . TRP A 1 83 ? 12.869 0.406 6.049 1.00 83.75 83 TRP A O 1
ATOM 632 N N . THR A 1 84 ? 12.402 0.507 3.850 1.00 80.75 84 THR A N 1
ATOM 633 C CA . THR A 1 84 ? 13.747 0.108 3.429 1.00 80.75 84 THR A CA 1
ATOM 634 C C . THR A 1 84 ? 14.761 1.204 3.744 1.00 80.75 84 THR A C 1
ATOM 636 O O . THR A 1 84 ? 14.474 2.393 3.611 1.00 80.75 84 THR A O 1
ATOM 639 N N . LYS A 1 85 ? 15.960 0.794 4.159 1.00 80.12 85 LYS A N 1
ATOM 640 C CA . LYS A 1 85 ? 17.132 1.672 4.321 1.00 80.12 85 LYS A CA 1
ATOM 641 C C . LYS A 1 85 ? 18.138 1.502 3.180 1.00 80.12 85 LYS A C 1
ATOM 643 O O . LYS A 1 85 ? 19.230 2.050 3.241 1.00 80.12 85 LYS A O 1
ATOM 648 N N . ASP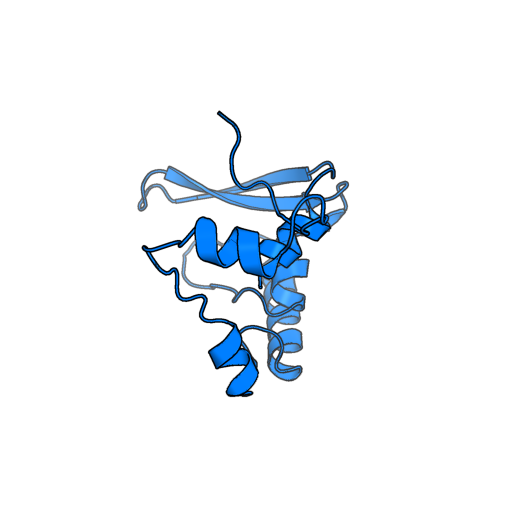 A 1 86 ? 17.780 0.707 2.177 1.00 81.00 86 ASP A N 1
ATOM 649 C CA . ASP A 1 86 ? 18.601 0.463 1.000 1.00 81.00 86 ASP A CA 1
ATOM 650 C C . ASP A 1 86 ? 18.558 1.689 0.075 1.00 81.00 86 ASP A C 1
ATOM 652 O O . ASP A 1 86 ? 17.511 2.031 -0.483 1.00 81.00 86 ASP A O 1
ATOM 656 N N . GLU A 1 87 ? 19.698 2.361 -0.074 1.00 74.44 87 GLU A N 1
ATOM 657 C CA . GLU A 1 87 ? 19.833 3.574 -0.886 1.00 74.44 87 GLU A CA 1
ATOM 658 C C . GLU A 1 87 ? 19.534 3.330 -2.374 1.00 74.44 87 GLU A C 1
ATOM 660 O O . GLU A 1 87 ? 18.966 4.202 -3.032 1.00 74.44 87 GLU A O 1
ATOM 665 N N . ALA A 1 88 ? 19.822 2.137 -2.910 1.00 72.81 88 ALA A N 1
ATOM 666 C CA . ALA A 1 88 ? 19.527 1.792 -4.301 1.00 72.81 88 ALA A CA 1
ATOM 667 C C . ALA A 1 88 ? 18.021 1.565 -4.522 1.00 72.81 88 ALA A C 1
ATOM 669 O O . ALA A 1 88 ? 17.451 1.979 -5.540 1.00 72.81 88 ALA A O 1
ATOM 670 N N . ALA A 1 89 ? 17.339 0.957 -3.548 1.00 68.00 89 ALA A N 1
ATOM 671 C CA . ALA A 1 89 ? 15.883 0.825 -3.567 1.00 68.00 89 ALA A CA 1
ATOM 672 C C . ALA A 1 89 ? 15.173 2.187 -3.450 1.00 68.00 89 ALA A C 1
ATOM 674 O O . ALA A 1 89 ? 14.143 2.404 -4.088 1.00 68.00 8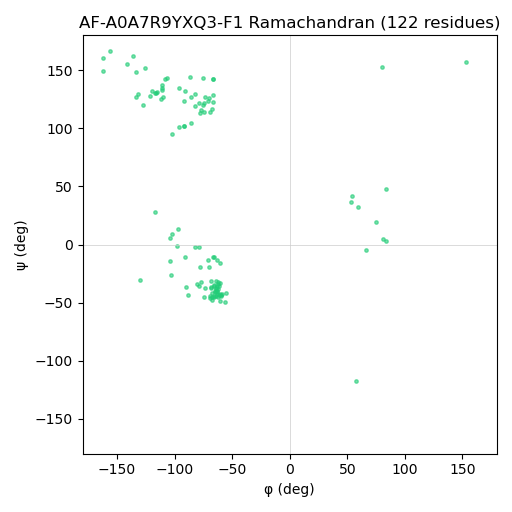9 ALA A O 1
ATOM 675 N N . ILE A 1 90 ? 15.731 3.117 -2.668 1.00 69.44 90 ILE A N 1
ATOM 676 C CA . ILE A 1 90 ? 15.214 4.487 -2.539 1.00 69.44 90 ILE A CA 1
ATOM 677 C C . ILE A 1 90 ? 15.427 5.267 -3.842 1.00 69.44 90 ILE A C 1
ATOM 679 O O . ILE A 1 90 ? 14.486 5.882 -4.343 1.00 69.44 90 ILE A O 1
ATOM 683 N N . ALA A 1 91 ? 16.623 5.195 -4.432 1.00 65.56 91 ALA A N 1
ATOM 684 C CA . ALA A 1 91 ? 16.936 5.874 -5.688 1.00 65.56 91 ALA A CA 1
ATOM 685 C C . ALA A 1 91 ? 16.053 5.383 -6.848 1.00 65.56 91 ALA A C 1
ATOM 687 O O . ALA A 1 91 ? 15.496 6.186 -7.590 1.00 65.56 91 ALA A O 1
ATOM 688 N N . SER A 1 92 ? 15.840 4.069 -6.962 1.00 66.00 92 SER A N 1
ATOM 689 C CA . SER A 1 92 ? 14.975 3.481 -8.000 1.00 66.00 92 SER A CA 1
ATOM 690 C C . SER A 1 92 ? 13.473 3.734 -7.799 1.00 66.00 92 SER A C 1
ATOM 692 O O . SER A 1 92 ? 12.678 3.517 -8.719 1.00 66.00 92 SER A O 1
ATOM 694 N N . ALA A 1 93 ? 13.054 4.201 -6.618 1.00 60.84 93 ALA A N 1
ATOM 695 C CA . ALA A 1 93 ? 11.676 4.617 -6.373 1.00 60.84 93 ALA A CA 1
ATOM 696 C C . ALA A 1 93 ? 11.364 6.009 -6.953 1.00 60.84 93 ALA A C 1
ATOM 698 O O . ALA A 1 93 ? 10.189 6.320 -7.170 1.00 60.84 93 ALA A O 1
ATOM 699 N N . VAL A 1 94 ? 12.387 6.825 -7.229 1.00 64.81 94 VAL A N 1
ATOM 700 C CA . VAL A 1 94 ? 12.239 8.121 -7.895 1.00 64.81 94 VAL A CA 1
ATOM 701 C C . VAL A 1 94 ? 12.064 7.875 -9.390 1.00 64.81 94 VAL A C 1
ATOM 703 O O . VAL A 1 94 ? 12.961 7.391 -10.073 1.00 64.81 94 VAL A O 1
ATOM 706 N N . ARG A 1 95 ? 10.876 8.189 -9.912 1.00 64.00 95 ARG A N 1
ATOM 707 C CA . ARG A 1 95 ? 10.642 8.239 -11.357 1.00 64.00 95 ARG A CA 1
ATOM 708 C C . ARG A 1 95 ? 10.798 9.683 -11.801 1.00 64.00 95 ARG A C 1
ATOM 710 O O . ARG A 1 95 ? 9.883 10.476 -11.599 1.00 64.00 95 ARG A O 1
ATOM 717 N N . GLU A 1 96 ? 11.943 10.012 -12.383 1.00 59.22 96 GLU A N 1
ATOM 718 C CA . GLU A 1 96 ? 12.082 11.267 -13.115 1.00 59.22 96 GLU A CA 1
ATOM 719 C C . GLU A 1 96 ? 11.241 11.167 -14.390 1.00 59.22 96 GLU A C 1
ATOM 721 O O . GLU A 1 96 ? 11.479 10.319 -15.251 1.00 59.22 96 GLU A O 1
ATOM 726 N N . GLY A 1 97 ? 10.189 11.979 -14.476 1.00 56.81 97 GLY A N 1
ATOM 727 C CA . GLY A 1 97 ? 9.495 12.194 -15.736 1.00 56.81 97 GLY A CA 1
ATOM 728 C C . GLY A 1 97 ? 10.336 13.147 -16.570 1.00 56.81 97 GLY A C 1
ATOM 729 O O . GLY A 1 97 ? 10.530 14.287 -16.159 1.00 56.81 97 GLY A O 1
ATOM 730 N N . SER A 1 98 ? 10.854 12.698 -17.714 1.00 61.72 98 SER A N 1
ATOM 731 C CA . SER A 1 98 ? 11.361 13.637 -18.708 1.00 61.72 98 SER A CA 1
ATOM 732 C C . SER A 1 98 ? 10.167 14.210 -19.468 1.00 61.72 98 SER A C 1
ATOM 734 O O . SER A 1 98 ? 9.409 13.471 -20.094 1.00 61.72 98 SER A O 1
ATOM 736 N N . ASP A 1 99 ? 10.015 15.534 -19.451 1.00 66.50 99 ASP A N 1
ATOM 737 C CA . ASP A 1 99 ? 9.000 16.232 -20.260 1.00 66.50 99 ASP A CA 1
ATOM 738 C C . ASP A 1 99 ? 9.273 16.110 -21.770 1.00 66.50 99 ASP A C 1
ATOM 740 O O . ASP A 1 99 ? 8.442 16.454 -22.609 1.00 66.50 99 ASP A O 1
ATOM 744 N N . TYR A 1 100 ? 10.456 15.608 -22.123 1.00 78.38 100 TYR A N 1
ATOM 745 C CA . TYR A 1 100 ? 10.896 15.367 -23.484 1.00 78.38 100 TYR A CA 1
ATOM 746 C C . TYR A 1 100 ? 10.972 13.863 -23.768 1.00 78.38 100 TYR A C 1
ATOM 748 O O . TYR A 1 100 ? 11.643 13.118 -23.048 1.00 78.38 100 TYR A O 1
ATOM 756 N N . PHE A 1 101 ? 10.306 13.429 -24.840 1.00 82.06 101 PHE A N 1
ATOM 757 C CA . PHE A 1 101 ? 10.339 12.061 -25.354 1.00 82.06 101 PHE A CA 1
ATOM 758 C C . PHE A 1 101 ? 10.692 12.079 -26.844 1.00 82.06 101 PHE A C 1
ATOM 760 O O . PHE A 1 101 ? 9.963 12.649 -27.656 1.00 82.06 101 PHE A O 1
ATOM 767 N N . ASP A 1 102 ? 11.800 11.434 -27.211 1.00 87.00 102 ASP A N 1
ATOM 768 C CA . ASP A 1 102 ? 12.223 11.304 -28.606 1.00 87.00 102 ASP A CA 1
ATOM 769 C C . ASP A 1 102 ? 11.672 10.010 -29.217 1.00 87.00 102 ASP A C 1
ATOM 771 O O . ASP A 1 102 ? 12.195 8.909 -29.012 1.00 87.00 102 ASP A O 1
ATOM 775 N N . ALA A 1 103 ? 10.605 10.152 -30.003 1.00 84.69 103 ALA A N 1
ATOM 776 C CA . ALA A 1 103 ? 9.955 9.030 -30.667 1.00 84.69 103 ALA A CA 1
ATOM 777 C C . ALA A 1 103 ? 10.855 8.332 -31.704 1.00 84.69 103 ALA A C 1
ATOM 779 O O . ALA A 1 103 ? 10.735 7.121 -31.893 1.00 84.69 103 ALA A O 1
ATOM 780 N N . SER A 1 104 ? 11.760 9.064 -32.364 1.00 87.44 104 SER A N 1
ATOM 781 C CA . SER A 1 104 ? 12.625 8.506 -33.412 1.00 87.44 104 SER A CA 1
ATOM 782 C C . SER A 1 104 ? 13.730 7.654 -32.804 1.00 87.44 104 SER A C 1
ATOM 784 O O . SER A 1 104 ? 13.965 6.532 -33.254 1.00 87.44 104 SER A O 1
ATOM 786 N N . ALA A 1 105 ? 14.365 8.154 -31.741 1.00 87.25 105 ALA A N 1
ATOM 787 C CA . ALA A 1 105 ? 15.373 7.407 -30.998 1.00 87.25 105 ALA A CA 1
ATOM 788 C C . ALA A 1 105 ? 14.775 6.153 -30.339 1.00 87.25 105 ALA A C 1
ATOM 790 O O . ALA A 1 105 ? 15.381 5.081 -30.379 1.00 87.25 105 ALA A O 1
ATOM 791 N N . PHE A 1 106 ? 13.562 6.257 -29.789 1.00 85.69 106 PHE A N 1
ATOM 792 C CA . PHE A 1 106 ? 12.852 5.113 -29.222 1.00 85.69 106 PHE A CA 1
ATOM 793 C C . PHE A 1 106 ? 12.477 4.067 -30.283 1.00 85.69 106 PHE A C 1
ATOM 795 O O . PHE A 1 106 ? 12.691 2.874 -30.084 1.00 85.69 106 PHE A O 1
ATOM 802 N N . LEU A 1 107 ? 11.964 4.487 -31.444 1.00 85.94 107 LEU A N 1
ATOM 803 C CA . LEU A 1 107 ? 11.654 3.556 -32.531 1.00 85.94 107 LEU A CA 1
ATOM 804 C C . LEU A 1 107 ? 12.916 2.864 -33.066 1.00 85.94 107 LEU A C 1
ATOM 806 O O . LEU A 1 107 ? 12.874 1.677 -33.389 1.00 85.94 107 LEU A O 1
ATOM 810 N N . ALA A 1 108 ? 14.037 3.587 -33.134 1.00 88.75 108 ALA A N 1
ATOM 811 C CA . ALA A 1 108 ? 15.322 3.025 -33.529 1.00 88.75 108 ALA A CA 1
ATOM 812 C C . ALA A 1 108 ? 15.849 1.996 -32.513 1.00 88.75 108 ALA A C 1
ATOM 814 O O . ALA A 1 108 ? 16.454 1.007 -32.924 1.00 88.75 108 ALA A O 1
ATOM 815 N N . SER A 1 109 ? 15.603 2.194 -31.211 1.00 85.88 109 SER A N 1
ATOM 816 C CA . SER A 1 109 ? 16.041 1.263 -30.162 1.00 85.88 109 SER A CA 1
ATOM 817 C C . SER A 1 109 ? 15.152 0.023 -30.038 1.00 85.88 109 SER A C 1
ATOM 819 O O . SER A 1 109 ? 15.658 -1.069 -29.793 1.00 85.88 109 SER A O 1
ATOM 821 N N . VAL A 1 110 ? 13.839 0.170 -30.234 1.00 85.56 110 VAL A N 1
ATOM 822 C CA . VAL A 1 110 ? 12.865 -0.930 -30.160 1.00 85.56 110 VAL A CA 1
ATOM 823 C C . VAL A 1 110 ? 12.828 -1.755 -31.448 1.00 85.56 110 VAL A C 1
ATOM 825 O O . VAL A 1 110 ? 12.640 -2.970 -31.401 1.00 85.56 110 VAL A O 1
ATOM 828 N N . GLY A 1 111 ? 13.028 -1.118 -32.603 1.00 85.56 111 GLY A N 1
ATOM 829 C CA . GLY A 1 111 ? 12.942 -1.765 -33.908 1.00 85.56 111 GLY A CA 1
ATOM 830 C C . GLY A 1 111 ? 11.504 -1.940 -34.410 1.00 85.56 111 GLY A C 1
ATOM 831 O O . GLY A 1 111 ? 10.530 -2.027 -33.659 1.00 85.56 111 GLY A O 1
ATOM 832 N N . LYS A 1 112 ? 11.346 -1.982 -35.737 1.00 86.38 112 LYS A N 1
ATOM 833 C CA . LYS A 1 112 ? 10.030 -2.089 -36.381 1.00 86.38 112 LYS A CA 1
ATOM 834 C C . LYS A 1 112 ? 9.418 -3.475 -36.149 1.00 86.38 112 LYS A C 1
ATOM 836 O O . LYS A 1 112 ? 10.018 -4.483 -36.503 1.00 86.38 112 LYS A O 1
ATOM 841 N N . GLY A 1 113 ? 8.191 -3.508 -35.629 1.00 83.12 113 GLY A N 1
ATOM 842 C CA . GLY A 1 113 ? 7.427 -4.744 -35.420 1.00 83.12 113 GLY A CA 1
ATOM 843 C C . GLY A 1 113 ? 7.754 -5.494 -34.125 1.00 83.12 113 GLY A C 1
ATOM 844 O O . GLY A 1 113 ? 7.181 -6.555 -33.892 1.00 83.12 113 GLY A O 1
ATOM 845 N N . ALA A 1 114 ? 8.636 -4.958 -33.276 1.00 84.38 114 ALA A N 1
ATOM 846 C CA . ALA A 1 114 ? 8.897 -5.528 -31.961 1.00 84.38 114 ALA A CA 1
ATOM 847 C C . ALA A 1 114 ? 7.748 -5.225 -30.983 1.00 84.38 114 ALA A C 1
ATOM 849 O O . ALA A 1 114 ? 7.157 -4.144 -31.000 1.00 84.38 114 ALA A O 1
ATOM 850 N N . SER A 1 115 ? 7.438 -6.192 -30.117 1.00 83.50 115 SER A N 1
ATOM 851 C CA . SER A 1 115 ? 6.447 -6.026 -29.051 1.00 83.50 115 SER A CA 1
ATOM 852 C C . SER A 1 115 ? 7.078 -5.324 -27.851 1.00 83.50 115 SER A C 1
ATOM 854 O O . SER A 1 115 ? 8.123 -5.757 -27.362 1.00 83.50 115 SER A O 1
ATOM 856 N N . VAL A 1 116 ? 6.435 -4.263 -27.360 1.00 86.69 116 VAL A N 1
ATOM 857 C CA . VAL A 1 116 ? 6.881 -3.511 -26.181 1.00 86.69 116 VAL A CA 1
ATOM 858 C C . VAL A 1 116 ? 5.888 -3.724 -25.039 1.00 86.69 116 VAL A C 1
ATOM 860 O O . VAL A 1 116 ? 4.698 -3.454 -25.219 1.00 86.69 116 VAL A O 1
ATOM 863 N N . PRO A 1 117 ? 6.334 -4.175 -23.851 1.00 83.06 117 PRO A N 1
ATOM 864 C CA . PRO A 1 117 ? 5.464 -4.241 -22.686 1.00 83.06 117 PRO A CA 1
ATOM 865 C C . PRO A 1 117 ? 5.066 -2.824 -22.250 1.00 83.06 117 PRO A C 1
ATOM 867 O O . PRO A 1 117 ? 5.921 -1.996 -21.943 1.00 83.06 117 PRO A O 1
ATOM 870 N N . ALA A 1 118 ? 3.763 -2.554 -22.197 1.00 83.38 118 ALA A N 1
ATOM 871 C CA . ALA A 1 118 ? 3.213 -1.249 -21.837 1.00 83.38 118 ALA A CA 1
ATOM 872 C C . ALA A 1 118 ? 2.024 -1.377 -20.871 1.00 83.38 118 ALA A C 1
ATOM 874 O O . ALA A 1 118 ? 1.416 -2.441 -20.730 1.00 83.38 118 ALA A O 1
ATOM 875 N N . VAL A 1 119 ? 1.691 -0.273 -20.198 1.00 80.50 119 VAL A N 1
ATOM 876 C CA . VAL A 1 119 ? 0.506 -0.142 -19.339 1.00 80.50 119 VAL A CA 1
ATOM 877 C C . VAL A 1 119 ? -0.345 1.003 -19.878 1.00 80.50 119 VAL A C 1
ATOM 879 O O . VAL A 1 119 ? 0.167 2.100 -20.080 1.00 80.50 119 VAL A O 1
ATOM 882 N N . VAL A 1 120 ? -1.635 0.748 -20.117 1.00 77.00 120 VAL A N 1
ATOM 883 C CA . VAL A 1 120 ? -2.596 1.786 -20.517 1.00 77.00 120 VAL A CA 1
ATOM 884 C C . VAL A 1 120 ? -2.946 2.620 -19.288 1.00 77.00 120 VAL A C 1
ATOM 886 O O . VAL A 1 120 ? -3.450 2.084 -18.303 1.00 77.00 120 VAL A O 1
ATOM 889 N N . GLU A 1 121 ? -2.664 3.919 -19.344 1.00 79.38 121 GLU A N 1
ATOM 890 C CA . GLU A 1 121 ? -2.900 4.850 -18.229 1.00 79.38 121 GLU A CA 1
ATOM 891 C C . GLU A 1 121 ? -4.142 5.737 -18.456 1.00 79.38 121 GLU A C 1
ATOM 893 O O . GLU A 1 121 ? -4.644 6.329 -17.506 1.00 79.38 121 GLU A O 1
ATOM 898 N N . GLY A 1 122 ? -4.682 5.795 -19.680 1.00 63.88 122 GLY A N 1
ATOM 899 C CA . GLY A 1 122 ? -5.902 6.535 -20.007 1.00 63.88 122 GLY A CA 1
ATOM 900 C C . GLY A 1 122 ? -6.511 6.093 -21.338 1.00 63.88 122 GLY A C 1
ATO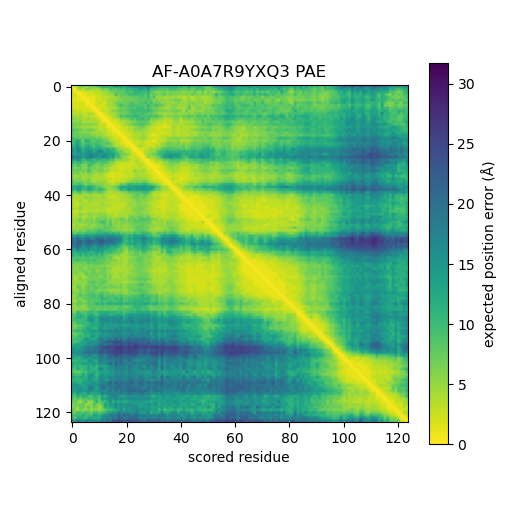M 901 O O . GLY A 1 122 ? -5.793 5.670 -22.242 1.00 63.88 122 GLY A O 1
ATOM 902 N N . CYS A 1 123 ? -7.834 6.180 -21.437 1.00 52.19 123 CYS A N 1
ATOM 903 C CA . CYS A 1 123 ? -8.600 5.987 -22.665 1.00 52.19 123 CYS A CA 1
ATOM 904 C C . CYS A 1 123 ? -9.606 7.142 -22.727 1.00 52.19 123 CYS A C 1
ATOM 906 O O . CYS A 1 123 ? -10.286 7.387 -21.727 1.00 52.19 123 CYS A O 1
ATOM 908 N N . MET A 1 124 ? -9.634 7.879 -23.835 1.00 44.72 124 MET A N 1
ATOM 909 C CA . MET A 1 124 ? -10.601 8.953 -24.089 1.00 44.72 124 MET A CA 1
ATOM 910 C C . MET A 1 124 ? -11.642 8.464 -25.088 1.00 44.72 124 MET A C 1
ATOM 912 O O . MET A 1 124 ? -11.251 7.681 -25.984 1.00 44.72 124 MET A O 1
#

=== Feature glossary ===
A reading guide for the features in this record.

Start from the sequence.

  · Sequence gives the chain of amino acids in standard one-letter code (A=alanine, C=cysteine, …, Y=tyrosine), read N→C. It is the only feature that is directly encoded by the gene; all structural features are derived from the folded form of this sequence.

Fold it, and you get atomic coordinates and the backbone conformation that goes with them.

  · Structure coordinates are given as an mmCIF _atom_site loop: one row per atom with element, residue name, chain id, sequence number, and x/y/z position in Å. Only the four main-chain atoms per residue are included here; side chains are omitted to keep the record compact.

  · Backbone dihedral angles. Every residue except chain termini has a φ (preceding-C → N → Cα → C) and a ψ (N → Cα → C → next-N). They are reported in degrees following the IUPAC sign convention. Secondary structure is essentially a statement about which (φ, ψ) basin each residue occupies.

  · Eight-state secondary structure (DSSP): H is the canonical α-helix, G the tighter 3₁₀-helix, I the wider π-helix; E/B are β-structure, T and S are turns and bends, and '-' is everything else. DSSP derives these from the pattern of main-chain N–H···O=C hydrogen bonds, not from the sequence.

  · SS3 is a coarse helix/strand/coil call (letters a/b/c) made by the P-SEA algorithm from inter-Cα distances and dihedrals. It is less detailed than DSSP but needs only Cα positions.

Summarize the fold with a handful of shape descriptors and a per-residue structural alphabet.

  · Radius of gyration (Rg) is the root-mean-square distance of Cα atoms from their centroid — a single number for overall size and compactness. A globular domain of N residues has Rg ≈ 2.2·N^0.38 Å; an extended or disordered chain has a much larger Rg. The Cα contact count is the number of residue pairs whose Cα atoms are within 8 Å and are more than four positions apart in sequence — a standard proxy for tertiary packing density. The bounding box is the smallest axis-aligned box enclosing all Cα atoms.

  · 3Di is Foldseek's structural alphabet. Each residue is assigned one of twenty discrete states based on how its Cα sits relative to its spatial (not sequential) neighbors. Aligning 3Di strings finds structural homologs roughly as well as full 3D superposition, but orders of magnitude faster.

  · 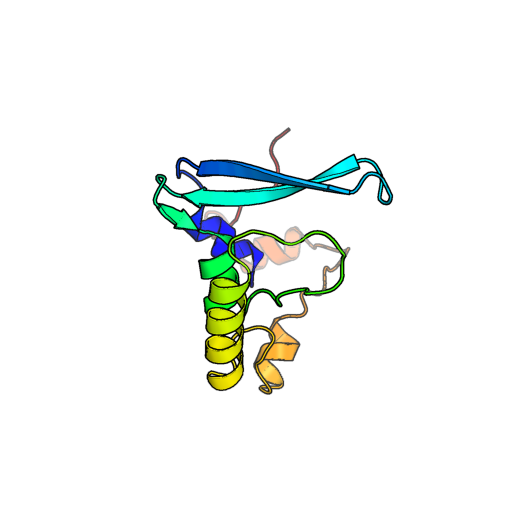Solvent-accessible surface area (SASA) is the area in Å² traced out by the centre of a 1.4 Å probe sphere (a water molecule) rolled over the protein's van der Waals surface (Shrake–Rupley / Lee–Richards construction). Buried residues have near-zero SASA; fully exposed residues can exceed 200 Å². The total SASA scales roughly with the number of surface residues.

Ask how reliable the model is.

  · For AlphaFold models, the B-factor field carries pLDDT — the model's own estimate of local accuracy on a 0–100 scale. Regions with pLDDT<50 should be treated as essentially unmodeled; they often correspond to intrinsically disordered segments.

  · For experimental (PDB) structures, the B-factor (temperature factor) quantifies the positional spread of each atom in the crystal — a combination of thermal vibration and static disorder — in units of Å². High B-factors mark flexible loops or poorly resolved regions; low B-factors mark the rigid, well-ordered core.

  · Predicted Aligned Error (PAE) is an AlphaFold confidence matrix: entry (i, j) is the expected error in the position of residue j, in ångströms, when the prediction is superimposed on the true structure at residue i. Low PAE within a block of residues means that block is internally rigid and well-predicted; high PAE between two blocks means their relative placement is uncertain even if each block individually is confident.

Place it in context: what it resembles, what it is annotated as, and how it looks.

  · Structural nearest neighbors (via Foldseek easy-search vs the PDB). Reported per hit: target PDB id, E-value, and alignment TM-score. A TM-score above ~0.5 is the conventional threshold for 'same fold'.

  · Functional annotations link the protein to curated databases. InterPro entries identify conserved domains and families by matching the sequence against member-database signatures (Pfam, PROSITE, CDD, …). Gene Ontology (GO) terms describe molecular function, biological process, and cellular component in a controlled vocabulary. CATH places the structure in a hierarchical fold classification (Class/Architecture/Topology/Homologous-superfamily). The organism is the source species.

  · The contact map is a binary N×N matrix image: pixel (i, j) is dark where Cα_i and Cα_j are within 8 Å and |i−j|>4. Because the |i−j|>4 filter removes local helical contacts, off-diagonal stripes parallel to the main diagonal indicate parallel β-sheets; stripes perpendicular to it indicate antiparallel β-sheets. The Ramachandran plot scatters every residue's (φ, ψ) pair against the sterically allowed regions. The PAE heatmap renders the predicted-aligned-error matrix.

  · Six rendered views show the 3D structure from the faces of a cube — i.e. along ±x, ±y, ±z. Rendering representation is drawn randomly per protein from cartoon (secondary-structure ribbons), sticks (backbone bonds), or molecular surface; coloring is either N→C rainbow (blue at the N-terminus through red at the C-terminus) or one color per chain.